Protein AF-X0V0E7-F1 (afdb_monomer_lite)

Radius of gyration: 11.74 Å; chains: 1; bounding box: 26×21×36 Å

Organism: NCBI:txid412755

pLDDT: mean 70.35, std 15.39, range [39.31, 90.38]

Secondary structure (DSSP, 8-state):
-EEEEETTTTEEEEESSS----SEEEEETTEEEEEETTEEEEEEEE-------

Sequence (53 aa):
MRIDYGEGADARYISFRKPRRATDSIVEDNVVYQYDGDLLVGMTVIGVKAAFG

Structure (mmCIF, N/CA/C/O backbone):
data_AF-X0V0E7-F1
#
_entry.id   AF-X0V0E7-F1
#
loop_
_atom_site.group_PDB
_atom_site.id
_atom_site.type_symbol
_atom_site.label_atom_id
_atom_site.label_alt_id
_atom_site.label_comp_id
_atom_site.label_asym_id
_atom_site.label_entity_id
_atom_site.label_seq_id
_atom_site.pdbx_PDB_ins_code
_atom_site.Cartn_x
_atom_site.Cartn_y
_atom_site.Cartn_z
_atom_site.occupancy
_atom_site.B_iso_or_equiv
_atom_site.auth_seq_id
_atom_site.auth_comp_id
_atom_site.auth_asym_id
_atom_site.auth_atom_id
_atom_site.pdbx_PDB_model_num
ATOM 1 N N . MET A 1 1 ? -6.693 12.898 -2.297 1.00 52.78 1 MET A N 1
ATOM 2 C CA . MET A 1 1 ? -5.909 12.154 -3.297 1.00 52.78 1 MET A CA 1
ATOM 3 C C . MET A 1 1 ? -4.639 12.936 -3.579 1.00 52.78 1 MET A C 1
ATOM 5 O O . MET A 1 1 ? -4.733 14.054 -4.068 1.00 52.78 1 MET A O 1
ATOM 9 N N . ARG A 1 2 ? -3.483 12.406 -3.180 1.00 55.34 2 ARG A N 1
ATOM 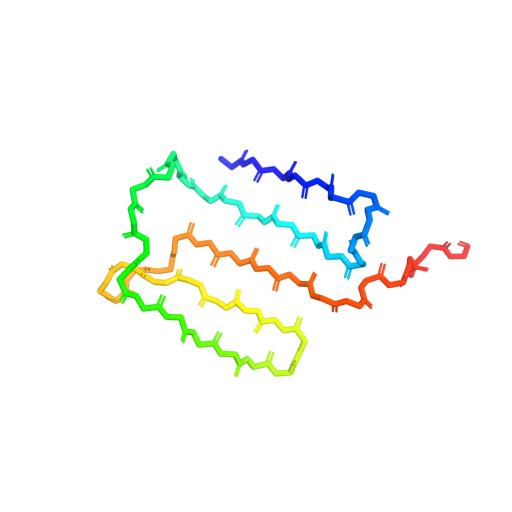10 C CA . ARG A 1 2 ? -2.164 12.986 -3.451 1.00 55.34 2 ARG A CA 1
ATOM 11 C C . ARG A 1 2 ? -1.320 11.919 -4.141 1.00 55.34 2 ARG A C 1
ATOM 13 O O . ARG A 1 2 ? -1.308 10.775 -3.690 1.00 55.34 2 ARG A O 1
ATOM 20 N N . ILE A 1 3 ? -0.686 12.298 -5.244 1.00 59.53 3 ILE A N 1
ATOM 21 C CA . ILE A 1 3 ? 0.220 11.444 -6.010 1.00 59.53 3 ILE A CA 1
ATOM 22 C C . ILE A 1 3 ? 1.619 12.011 -5.783 1.00 59.53 3 ILE A C 1
ATOM 24 O O . ILE A 1 3 ? 1.856 13.171 -6.115 1.00 59.53 3 ILE A O 1
ATOM 28 N N . ASP A 1 4 ? 2.507 11.225 -5.183 1.00 61.94 4 ASP A N 1
ATOM 29 C CA . ASP A 1 4 ? 3.907 11.592 -4.965 1.00 61.94 4 ASP A CA 1
ATOM 30 C C . ASP A 1 4 ? 4.805 10.710 -5.854 1.00 61.94 4 ASP A C 1
ATOM 32 O O . ASP A 1 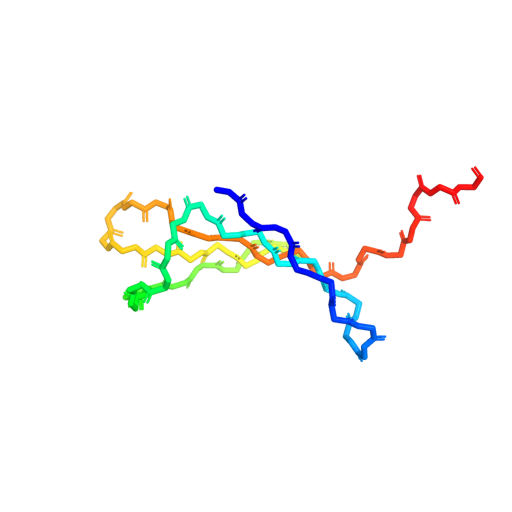4 ? 4.586 9.501 -5.987 1.00 61.94 4 ASP A O 1
ATOM 36 N N . TYR A 1 5 ? 5.809 11.329 -6.480 1.00 55.66 5 TYR A N 1
ATOM 37 C CA . TYR A 1 5 ? 6.813 10.674 -7.322 1.00 55.66 5 TYR A CA 1
ATOM 38 C C . TYR A 1 5 ? 8.169 10.745 -6.621 1.00 55.66 5 TYR A C 1
ATOM 40 O O . TYR A 1 5 ? 8.638 11.837 -6.299 1.00 55.66 5 TYR A O 1
ATOM 48 N N . GLY A 1 6 ? 8.785 9.595 -6.352 1.00 57.06 6 GLY A N 1
ATOM 49 C CA . GLY A 1 6 ? 10.145 9.541 -5.824 1.00 57.06 6 GLY A CA 1
ATOM 50 C C . GLY A 1 6 ? 11.125 9.320 -6.965 1.00 57.06 6 GLY A C 1
ATOM 51 O O . GLY A 1 6 ? 11.204 8.215 -7.468 1.00 57.06 6 GLY A O 1
ATOM 52 N N . GLU A 1 7 ? 11.906 10.324 -7.361 1.00 53.16 7 GLU A N 1
ATOM 53 C CA . GLU A 1 7 ? 12.867 10.197 -8.476 1.00 53.16 7 GLU A CA 1
ATOM 54 C C . GLU A 1 7 ? 13.938 9.100 -8.284 1.00 53.16 7 GLU A C 1
ATOM 56 O O . GLU A 1 7 ? 14.548 8.667 -9.258 1.00 53.16 7 GLU A O 1
ATOM 61 N N . GLY A 1 8 ? 14.171 8.633 -7.050 1.00 52.25 8 GLY A N 1
ATOM 62 C CA . GLY A 1 8 ? 15.201 7.632 -6.726 1.00 52.25 8 GLY A CA 1
ATOM 63 C C . GLY A 1 8 ? 14.732 6.172 -6.680 1.00 52.25 8 GLY A C 1
ATOM 64 O O . GLY A 1 8 ? 15.565 5.270 -6.653 1.00 52.25 8 GLY A O 1
ATOM 65 N N . ALA A 1 9 ? 13.425 5.923 -6.667 1.00 52.72 9 ALA A N 1
ATOM 66 C CA . ALA A 1 9 ? 12.846 4.586 -6.734 1.00 52.72 9 ALA A CA 1
ATOM 67 C C . ALA A 1 9 ? 11.838 4.615 -7.875 1.00 52.72 9 ALA A C 1
ATOM 69 O O . ALA A 1 9 ? 11.015 5.518 -7.902 1.00 52.72 9 ALA A O 1
ATOM 70 N N . ASP A 1 10 ? 11.885 3.679 -8.821 1.00 61.38 10 ASP A N 1
ATOM 71 C CA . ASP A 1 10 ? 10.899 3.591 -9.907 1.00 61.38 10 ASP A CA 1
ATOM 72 C C . ASP A 1 10 ? 9.525 3.198 -9.332 1.00 61.38 10 ASP A C 1
ATOM 74 O O . ASP A 1 10 ? 9.078 2.064 -9.446 1.00 61.38 10 ASP A O 1
ATOM 78 N N . ALA A 1 11 ? 8.909 4.096 -8.570 1.00 57.22 11 ALA A N 1
ATOM 79 C CA . ALA A 1 11 ? 7.756 3.842 -7.739 1.00 57.22 11 ALA A CA 1
ATOM 80 C C . ALA A 1 11 ? 6.866 5.084 -7.698 1.00 57.22 11 ALA A C 1
ATOM 82 O O . ALA A 1 11 ? 7.314 6.204 -7.435 1.00 57.22 11 ALA A O 1
ATOM 83 N N . ARG A 1 12 ? 5.573 4.879 -7.943 1.00 62.31 12 ARG A N 1
ATOM 84 C CA . ARG A 1 12 ? 4.545 5.919 -7.848 1.00 62.31 12 ARG A CA 1
ATOM 85 C C . ARG A 1 12 ? 3.679 5.645 -6.630 1.00 62.31 12 ARG A C 1
ATOM 87 O O . ARG A 1 12 ? 3.107 4.562 -6.521 1.00 62.31 12 ARG A O 1
ATOM 94 N N . TYR A 1 13 ? 3.575 6.624 -5.734 1.00 64.19 13 TYR A N 1
ATOM 95 C CA . TYR A 1 13 ? 2.770 6.524 -4.520 1.00 64.19 13 TYR A CA 1
ATOM 96 C C . TYR A 1 13 ? 1.453 7.282 -4.689 1.00 64.19 13 TYR A C 1
ATOM 98 O O . TYR A 1 13 ? 1.451 8.471 -5.011 1.00 64.19 13 TYR A O 1
ATOM 106 N N . ILE A 1 14 ? 0.328 6.605 -4.459 1.00 65.19 14 ILE A N 1
ATOM 107 C CA . ILE A 1 14 ? -1.010 7.198 -4.485 1.00 65.19 14 ILE A CA 1
ATOM 108 C C . ILE A 1 14 ? -1.612 7.064 -3.088 1.00 65.19 14 ILE A C 1
ATOM 110 O O . ILE A 1 14 ? -1.906 5.964 -2.624 1.00 65.19 14 ILE A O 1
ATOM 114 N N . SER A 1 15 ? -1.830 8.200 -2.423 1.00 60.28 15 SER A N 1
ATOM 115 C CA . SER A 1 15 ? -2.529 8.252 -1.136 1.00 60.28 15 SER A CA 1
ATOM 116 C C . SER A 1 15 ? -3.936 8.823 -1.293 1.00 60.28 15 SER A C 1
ATOM 118 O O . SER A 1 15 ? -4.150 9.913 -1.843 1.00 60.28 15 SER A O 1
ATOM 120 N N . PHE A 1 16 ? -4.928 8.103 -0.770 1.00 59.88 16 PHE A N 1
ATOM 121 C CA . PHE A 1 16 ? -6.326 8.535 -0.819 1.00 59.88 16 PHE A CA 1
ATOM 122 C C . PHE A 1 16 ? -6.708 9.410 0.390 1.00 59.88 16 PHE A C 1
ATOM 124 O O . PHE A 1 16 ? -7.633 10.220 0.284 1.00 59.88 16 PHE A O 1
ATOM 131 N N . ARG A 1 17 ? -5.933 9.371 1.490 1.00 55.84 17 ARG A N 1
ATOM 132 C CA . ARG A 1 17 ? -6.140 10.168 2.718 1.00 55.84 17 ARG A CA 1
ATOM 133 C C . ARG A 1 17 ? -4.810 10.588 3.378 1.00 55.84 17 ARG A C 1
ATOM 135 O O . ARG A 1 17 ? -3.778 9.977 3.133 1.00 55.84 17 ARG A O 1
ATOM 142 N N . LYS A 1 18 ? -4.830 11.639 4.221 1.00 54.91 18 LYS A N 1
ATOM 143 C CA . LYS A 1 18 ? -3.695 12.050 5.090 1.00 54.91 18 LYS A CA 1
ATOM 144 C C . LYS A 1 18 ? -3.183 10.820 5.867 1.00 54.91 18 LYS A C 1
ATOM 146 O O . LYS A 1 18 ? -4.041 10.103 6.383 1.00 54.91 18 LYS A O 1
ATOM 151 N N . PRO A 1 19 ? -1.859 10.589 5.994 1.00 54.56 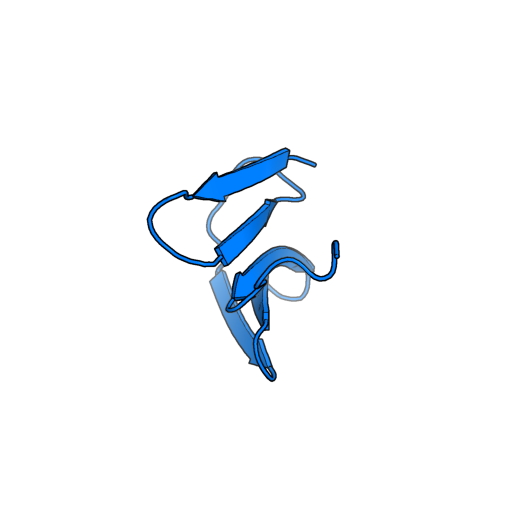19 PRO A N 1
ATOM 152 C CA . PRO A 1 19 ? -1.327 9.338 6.522 1.00 54.56 19 PRO A CA 1
ATOM 153 C C . PRO A 1 19 ? -1.745 9.164 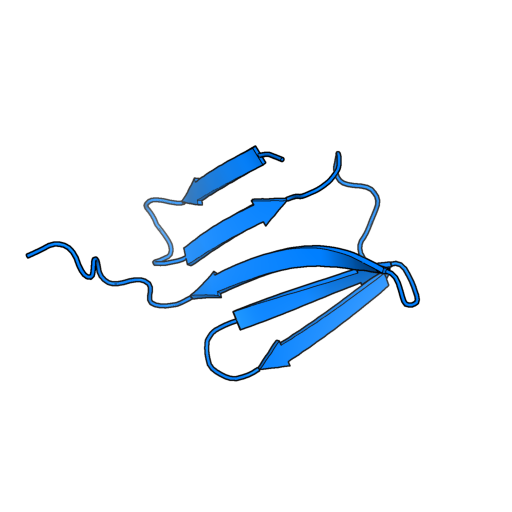7.983 1.00 54.56 19 PRO A C 1
ATOM 155 O O . PRO A 1 19 ? -1.206 9.785 8.897 1.00 54.56 19 PRO A O 1
ATOM 158 N N . ARG A 1 20 ? -2.750 8.323 8.194 1.00 55.06 20 ARG A N 1
ATOM 159 C CA . ARG A 1 20 ? -2.978 7.600 9.441 1.00 55.06 20 ARG A CA 1
ATOM 160 C C . ARG A 1 20 ? -2.565 6.169 9.111 1.00 55.06 20 ARG A C 1
ATOM 162 O O . ARG A 1 20 ? -2.898 5.698 8.029 1.00 55.06 20 ARG A O 1
ATOM 169 N N . ARG A 1 21 ? -1.714 5.589 9.965 1.00 67.62 21 ARG A N 1
ATOM 170 C CA . ARG A 1 21 ? -1.018 4.305 9.763 1.00 67.62 21 ARG A CA 1
ATOM 171 C C . ARG A 1 21 ? -1.908 3.294 9.045 1.00 67.62 21 ARG A C 1
ATOM 173 O O . ARG A 1 21 ? -2.920 2.901 9.609 1.00 67.62 21 ARG A O 1
ATOM 180 N N . ALA A 1 22 ? -1.485 2.858 7.860 1.00 75.50 22 ALA A N 1
ATOM 181 C CA . ALA A 1 22 ? -1.915 1.559 7.373 1.00 75.50 22 ALA A CA 1
ATOM 182 C C . ALA A 1 22 ? -1.576 0.523 8.454 1.00 75.50 22 ALA A C 1
ATOM 184 O O . ALA A 1 22 ? -0.503 0.591 9.065 1.00 75.50 22 ALA A O 1
ATOM 185 N N . THR A 1 23 ? -2.519 -0.359 8.739 1.00 82.75 23 THR A N 1
ATOM 186 C CA . THR A 1 23 ? -2.347 -1.453 9.693 1.00 82.75 23 THR A CA 1
ATOM 187 C C . THR A 1 23 ? -1.883 -2.723 8.994 1.00 82.75 23 THR A C 1
ATOM 189 O O . THR A 1 23 ? -1.250 -3.548 9.646 1.00 82.75 23 THR A O 1
ATOM 192 N N . ASP A 1 24 ? -2.113 -2.830 7.681 1.00 85.50 24 ASP A N 1
ATOM 193 C CA . ASP A 1 24 ? -1.694 -3.969 6.872 1.00 85.50 24 ASP A CA 1
ATOM 194 C C . ASP A 1 24 ? -1.279 -3.562 5.445 1.00 85.50 24 ASP A C 1
ATOM 196 O O . ASP A 1 24 ? -1.593 -2.463 4.963 1.00 85.50 24 ASP A O 1
ATOM 200 N N . SER A 1 25 ? -0.561 -4.450 4.760 1.00 85.00 25 SER A N 1
ATOM 201 C CA . SER A 1 25 ? -0.189 -4.299 3.357 1.00 85.00 25 SER A CA 1
ATOM 202 C C . SER A 1 25 ? -0.166 -5.631 2.617 1.00 85.00 25 SER A C 1
ATOM 204 O O . SER A 1 25 ? 0.405 -6.602 3.107 1.00 85.00 25 SER A O 1
ATOM 206 N N . ILE A 1 26 ? -0.690 -5.633 1.394 1.00 90.38 26 ILE A N 1
ATOM 207 C CA . ILE A 1 26 ? -0.676 -6.787 0.492 1.00 90.38 26 ILE A CA 1
ATOM 208 C C . ILE A 1 26 ? 0.149 -6.424 -0.742 1.00 90.38 26 ILE A C 1
ATOM 210 O O . ILE A 1 26 ? 0.016 -5.324 -1.280 1.00 90.38 26 ILE A O 1
ATOM 214 N N . VAL A 1 27 ? 1.007 -7.343 -1.181 1.00 87.94 27 VAL A N 1
ATOM 215 C CA . VAL A 1 27 ? 1.781 -7.202 -2.419 1.00 87.94 27 VAL A CA 1
ATOM 216 C C . VAL A 1 27 ? 1.177 -8.123 -3.470 1.00 87.94 27 VAL A C 1
ATOM 218 O O . VAL A 1 27 ? 1.157 -9.336 -3.273 1.00 87.94 27 VAL A O 1
ATOM 221 N N . GLU A 1 28 ? 0.722 -7.551 -4.581 1.00 89.25 28 GLU A N 1
ATOM 222 C CA . GLU A 1 28 ? 0.292 -8.297 -5.765 1.00 89.25 28 GLU A CA 1
ATOM 223 C C . GLU A 1 28 ? 1.011 -7.742 -6.994 1.00 89.25 28 GLU A C 1
ATOM 225 O O . GLU A 1 28 ? 1.028 -6.533 -7.226 1.00 89.25 28 GLU A O 1
ATOM 230 N N . ASP A 1 29 ? 1.641 -8.630 -7.763 1.00 86.94 29 ASP A N 1
ATOM 231 C CA . ASP A 1 29 ? 2.508 -8.291 -8.893 1.00 86.94 29 ASP A CA 1
ATOM 232 C C . ASP A 1 29 ? 3.535 -7.196 -8.547 1.00 86.94 29 ASP A C 1
ATOM 234 O O . ASP A 1 29 ? 4.477 -7.414 -7.784 1.00 86.94 29 ASP A O 1
ATOM 238 N N . ASN A 1 30 ? 3.363 -6.005 -9.120 1.00 85.56 30 ASN A N 1
ATOM 239 C CA . ASN A 1 30 ? 4.211 -4.838 -8.925 1.00 85.56 30 ASN A CA 1
ATOM 240 C C . ASN A 1 30 ? 3.513 -3.739 -8.110 1.00 85.56 30 ASN A C 1
ATOM 242 O O . ASN A 1 30 ? 3.913 -2.574 -8.155 1.00 85.56 30 ASN A O 1
ATOM 246 N N . VAL A 1 31 ? 2.460 -4.095 -7.380 1.00 86.62 31 VAL A N 1
ATOM 247 C CA . VAL A 1 31 ? 1.596 -3.170 -6.659 1.00 86.62 31 VAL A CA 1
ATOM 248 C C . VAL A 1 31 ? 1.554 -3.539 -5.177 1.00 86.62 31 VAL A C 1
ATOM 250 O O . VAL A 1 31 ? 1.268 -4.668 -4.792 1.00 86.62 31 VAL A O 1
ATOM 253 N N . VAL A 1 32 ? 1.831 -2.558 -4.322 1.00 88.56 32 VAL A N 1
ATOM 254 C CA . VAL A 1 32 ? 1.682 -2.664 -2.869 1.00 88.56 32 VAL A CA 1
ATOM 255 C C . VAL A 1 32 ? 0.412 -1.936 -2.468 1.00 88.56 32 VAL A C 1
ATOM 257 O O . VAL A 1 32 ? 0.353 -0.710 -2.540 1.00 88.56 32 VAL A O 1
ATOM 260 N N . TYR A 1 33 ? -0.586 -2.675 -2.014 1.00 88.06 33 TYR A N 1
ATOM 261 C CA . TYR A 1 33 ? -1.825 -2.145 -1.461 1.00 88.06 33 TYR A CA 1
ATOM 262 C C . TYR A 1 33 ? -1.661 -1.935 0.042 1.00 88.06 33 TYR A C 1
ATOM 264 O O . TYR A 1 33 ? -1.147 -2.810 0.735 1.00 88.06 33 TYR A O 1
ATOM 272 N N . GLN A 1 34 ? -2.085 -0.783 0.561 1.00 87.50 34 GLN A N 1
ATOM 273 C CA . GLN A 1 34 ? -2.037 -0.482 1.993 1.00 87.50 34 GLN A CA 1
ATOM 274 C C . GLN A 1 34 ? -3.447 -0.340 2.557 1.00 87.50 34 GLN A C 1
ATOM 276 O O . GLN A 1 34 ? -4.240 0.456 2.044 1.00 87.50 34 GLN A O 1
ATOM 281 N N . TYR A 1 35 ? -3.729 -1.067 3.637 1.00 87.00 35 TYR A N 1
ATOM 282 C CA . TYR A 1 35 ? -5.047 -1.159 4.258 1.00 87.00 35 TYR A CA 1
ATOM 283 C C . TYR A 1 35 ? -5.059 -0.624 5.697 1.00 87.00 35 TYR A C 1
ATOM 285 O O . TYR A 1 35 ? -4.057 -0.678 6.411 1.00 87.00 35 TYR A O 1
ATOM 293 N N . A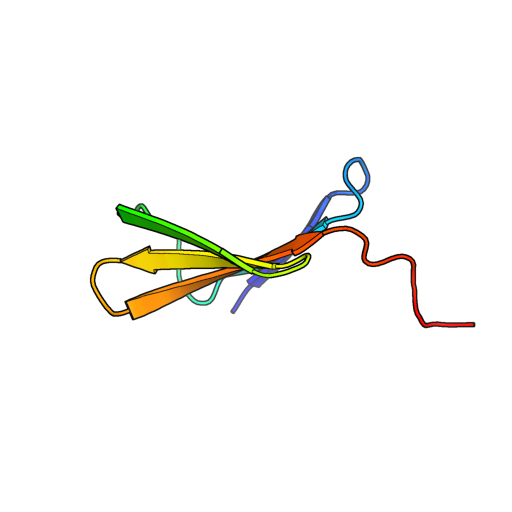SP A 1 36 ? -6.209 -0.100 6.120 1.00 85.75 36 ASP A N 1
ATOM 294 C CA . ASP A 1 36 ? -6.563 0.158 7.519 1.00 85.75 36 ASP A CA 1
ATOM 295 C C . ASP A 1 36 ? -7.800 -0.688 7.869 1.00 85.75 36 ASP A C 1
ATOM 297 O O . ASP A 1 36 ? -8.929 -0.319 7.533 1.00 85.75 36 ASP A O 1
ATOM 301 N N . GLY A 1 37 ? -7.581 -1.873 8.452 1.00 87.38 37 GLY A N 1
ATOM 302 C CA . GLY A 1 37 ? -8.610 -2.916 8.519 1.00 87.38 37 GLY A CA 1
ATOM 303 C C . GLY A 1 37 ? -8.990 -3.379 7.110 1.00 87.38 37 GLY A C 1
ATOM 304 O O . GLY A 1 37 ? -8.114 -3.694 6.314 1.00 87.38 37 GLY A O 1
ATOM 305 N N . ASP A 1 38 ? -10.279 -3.342 6.773 1.00 87.38 38 ASP A N 1
ATOM 306 C CA . ASP A 1 38 ? -10.775 -3.718 5.438 1.00 87.38 38 ASP A CA 1
ATOM 307 C C . ASP A 1 38 ? -10.773 -2.548 4.428 1.00 87.38 38 ASP A C 1
ATOM 309 O O . ASP A 1 38 ? -11.254 -2.677 3.301 1.00 87.38 38 ASP A O 1
ATOM 313 N N . LEU A 1 39 ? -10.272 -1.367 4.816 1.00 83.62 39 LEU A N 1
ATOM 314 C CA . LEU A 1 39 ? -10.297 -0.165 3.980 1.00 83.62 39 LEU A CA 1
ATOM 315 C C . LEU A 1 39 ? -8.973 0.028 3.232 1.00 83.62 39 LEU A C 1
ATOM 317 O O . LEU A 1 39 ? -7.940 0.244 3.861 1.00 83.62 39 LEU A O 1
ATOM 321 N N . LEU A 1 40 ? -9.003 0.067 1.895 1.00 85.06 40 LEU A N 1
ATOM 322 C CA . LEU A 1 40 ? -7.838 0.447 1.086 1.00 85.06 40 L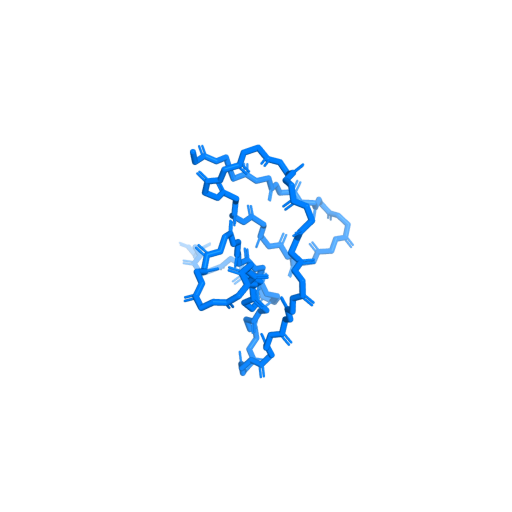EU A CA 1
ATOM 323 C C . LEU A 1 40 ? -7.539 1.949 1.250 1.00 85.06 40 LEU A C 1
ATOM 325 O O . LEU A 1 40 ? -8.343 2.802 0.868 1.00 85.06 40 LEU A O 1
ATOM 329 N N . VAL A 1 41 ? -6.373 2.288 1.804 1.00 86.44 41 VAL A N 1
ATOM 330 C CA . VAL A 1 41 ? -5.975 3.674 2.122 1.00 86.44 41 VAL A CA 1
ATOM 331 C C . VAL A 1 41 ? -4.830 4.209 1.258 1.00 86.44 41 VAL A C 1
ATOM 333 O O . VAL A 1 41 ? -4.641 5.430 1.176 1.00 86.44 41 VAL A O 1
ATOM 336 N N . GLY A 1 42 ? -4.098 3.332 0.573 1.00 84.06 42 GLY A N 1
ATOM 337 C CA . GLY A 1 42 ? -2.999 3.713 -0.307 1.00 84.06 42 GLY A CA 1
ATOM 338 C C . GLY A 1 42 ? -2.587 2.599 -1.256 1.00 84.06 42 GLY A C 1
ATOM 339 O O . GLY A 1 42 ? -2.954 1.438 -1.074 1.00 84.06 42 GLY A O 1
ATOM 340 N N . MET A 1 43 ? -1.834 2.979 -2.283 1.00 84.50 43 MET A N 1
ATOM 341 C CA . MET A 1 43 ? -1.223 2.033 -3.202 1.00 84.50 43 MET A CA 1
ATOM 342 C C . MET A 1 43 ? 0.122 2.561 -3.709 1.00 84.50 43 MET A C 1
ATOM 344 O O . MET A 1 43 ? 0.243 3.740 -4.057 1.00 84.50 43 MET A O 1
ATOM 348 N N . THR A 1 44 ? 1.119 1.685 -3.792 1.00 83.25 44 THR A N 1
ATOM 349 C CA . THR A 1 44 ? 2.417 1.956 -4.420 1.00 83.25 44 THR A CA 1
ATOM 350 C C . THR A 1 44 ? 2.573 1.064 -5.638 1.00 83.25 44 THR A C 1
ATOM 352 O O . THR A 1 44 ? 2.555 -0.150 -5.496 1.00 83.25 44 THR A O 1
ATOM 355 N N . VAL A 1 45 ? 2.777 1.637 -6.820 1.00 82.31 45 VAL A N 1
ATOM 356 C CA . VAL A 1 45 ? 3.130 0.861 -8.019 1.00 82.31 45 VAL A CA 1
ATOM 357 C C . VAL A 1 45 ? 4.631 0.957 -8.229 1.00 82.31 45 VAL A C 1
ATOM 359 O O . VAL A 1 45 ? 5.157 2.065 -8.290 1.00 82.31 45 VAL A O 1
ATOM 362 N N . ILE A 1 46 ? 5.305 -0.181 -8.336 1.00 82.06 46 ILE A N 1
ATOM 363 C CA . ILE A 1 46 ? 6.750 -0.330 -8.519 1.00 82.06 46 ILE A CA 1
ATOM 364 C C . ILE A 1 46 ? 7.030 -0.693 -9.987 1.00 82.06 46 ILE A C 1
ATOM 366 O O . ILE A 1 46 ? 6.251 -1.396 -10.626 1.00 82.06 46 ILE A O 1
ATOM 370 N N . GLY A 1 47 ? 8.142 -0.220 -10.542 1.00 72.62 47 GLY A N 1
ATOM 371 C CA . GLY A 1 47 ? 8.582 -0.532 -11.899 1.00 72.62 47 GLY A CA 1
ATOM 372 C C . GLY A 1 47 ? 7.787 0.182 -12.990 1.00 72.62 47 GLY A C 1
ATOM 373 O O . GLY A 1 47 ? 7.628 -0.372 -14.079 1.00 72.62 47 GLY A O 1
ATOM 374 N N . VAL A 1 48 ? 7.260 1.386 -12.728 1.00 63.97 48 VAL A N 1
ATOM 375 C CA . VAL A 1 48 ? 6.570 2.183 -13.757 1.00 63.97 48 VAL A CA 1
ATOM 376 C C . VAL A 1 48 ? 7.605 2.856 -14.661 1.00 63.97 48 VAL A C 1
ATOM 378 O O . VAL A 1 48 ? 7.636 4.083 -14.797 1.00 63.97 48 VAL A O 1
ATOM 381 N N . LYS A 1 49 ? 8.416 2.053 -15.359 1.00 57.44 49 LYS A N 1
ATOM 382 C CA . LYS A 1 49 ? 9.120 2.536 -16.542 1.00 57.44 49 LYS A CA 1
ATOM 383 C C . LYS A 1 49 ? 8.068 3.081 -17.496 1.00 57.44 49 LYS A C 1
ATOM 385 O O . LYS A 1 49 ? 7.160 2.365 -17.911 1.00 57.44 49 LYS A O 1
ATOM 390 N N . ALA A 1 50 ? 8.171 4.381 -17.758 1.00 50.59 50 ALA A N 1
ATOM 391 C CA . ALA A 1 50 ? 7.201 5.171 -18.491 1.00 50.59 50 ALA A CA 1
ATOM 392 C C . ALA A 1 50 ? 6.710 4.444 -19.754 1.00 50.59 50 ALA A C 1
ATOM 394 O O . ALA A 1 50 ? 7.420 4.366 -20.751 1.00 50.59 50 ALA A O 1
ATOM 395 N N . ALA A 1 51 ? 5.460 3.978 -19.728 1.00 43.84 51 ALA A N 1
ATOM 396 C CA . ALA A 1 51 ? 4.684 3.645 -20.921 1.00 43.84 51 ALA A CA 1
ATOM 397 C C . ALA A 1 51 ? 4.223 4.932 -21.636 1.00 43.84 51 ALA A C 1
ATOM 399 O O . ALA A 1 51 ? 3.056 5.097 -21.972 1.00 43.84 51 ALA A O 1
ATOM 400 N N . PHE A 1 52 ? 5.153 5.867 -21.812 1.00 43.41 52 PHE A N 1
ATOM 401 C CA . PHE A 1 52 ? 5.027 7.028 -22.678 1.00 43.41 52 PHE A CA 1
ATOM 402 C C . PHE A 1 52 ? 6.275 7.015 -23.558 1.00 43.41 52 PHE A C 1
ATOM 404 O O . PHE A 1 52 ? 7.315 7.561 -23.186 1.00 43.41 52 PHE A O 1
ATOM 411 N N . GLY A 1 53 ? 6.177 6.262 -24.656 1.00 39.31 53 GLY A N 1
ATOM 412 C CA . GLY A 1 53 ? 6.978 6.513 -25.852 1.00 39.31 53 GLY A CA 1
ATOM 413 C C . GLY A 1 53 ? 6.408 7.695 -26.621 1.00 39.31 53 GLY A C 1
ATOM 414 O O . GLY A 1 53 ? 5.200 7.978 -26.440 1.00 39.31 53 GLY A O 1
#

Foldseek 3Di:
DDWDDDPVFQKIKDFPDDDDDQPDWDDDDQKIFGHDVPHTGIMMGGPCPDPPD